Protein AF-A0A1M5UJD7-F1 (afdb_monomer)

Nearest PDB structures (foldseek):
  6w2v-assembly1_A  TM=3.201E-01  e=1.972E-01  synthetic construct
  6w2v-assembly2_B  TM=3.262E-01  e=3.401E-01  synthetic construct
  5dse-assembly2_C  TM=6.674E-01  e=3.665E+00  Homo sapiens
  5zyq-assembly1_A  TM=4.781E-01  e=2.234E+00  Homo sapiens
  5dse-assembly1_A  TM=6.518E-01  e=6.978E+00  Homo sapiens

Solvent-accessible surface area (backbone atoms only — not comparable to full-atom values): 9129 Å² total; per-residue (Å²): 143,84,80,84,84,79,84,80,79,78,77,79,76,76,78,76,72,77,64,62,56,72,61,47,63,57,54,55,51,48,72,72,73,64,66,57,69,68,56,40,53,50,47,39,55,54,36,74,73,48,73,27,74,86,33,48,41,57,32,14,51,43,37,27,54,47,28,76,74,48,89,51,70,69,56,20,52,50,30,30,51,52,11,49,51,49,35,53,52,50,39,70,78,40,74,81,42,56,66,47,37,50,49,51,28,54,49,30,75,71,45,63,72,93,72,72,50,57,88,55,41,66,59,29,50,52,50,41,72,74,41,57,90,77,46,92,64,56,68,69,58,51,51,51,52,54,52,50,53,55,52,64,73,75,107

Sequence (155 aa):
MKTLFIAFIYSLTLSLSPNNCEQLKTVRAFFQEGVNEEQLEEMILICEKSNCDDVIPYHAAATMKKAEFVWSPMQKLANFKKGKKMLESFIKEHPDNIEARYIRWLTQKKAPSFLGYHDNIKEDDEFIKKNIAKSNINQDYQKVMLKHIKKVKNE

Secondary structure (DSSP, 8-state):
--------------------GGGHHHHHHHHHH---HHHHHHHHHHHHT---GGGHHHHHHHHHHHHHH-S-HHHHHHHHHHHHHHHHHHHHH-TT-HHHHHHHHHHHHHS-GGG---TTHHHHHHHHHHHGGGSSS-HHHHHHHHHHHHHHH--

Structure (mmCIF, N/CA/C/O backbone):
data_AF-A0A1M5UJD7-F1
#
_entry.id   AF-A0A1M5UJD7-F1
#
loop_
_atom_site.group_PDB
_atom_site.id
_atom_site.type_symbol
_atom_site.label_atom_id
_atom_site.label_alt_id
_atom_site.label_comp_id
_atom_site.label_asym_id
_atom_site.label_entity_id
_atom_site.label_seq_id
_atom_site.pdbx_PDB_ins_code
_atom_site.Cartn_x
_atom_site.Cartn_y
_atom_site.Cartn_z
_atom_site.occupancy
_atom_site.B_iso_or_equiv
_atom_site.auth_seq_id
_atom_site.auth_comp_id
_atom_site.auth_asym_id
_atom_site.auth_atom_id
_atom_site.pdbx_PDB_model_num
ATOM 1 N N . MET A 1 1 ? 32.190 -49.212 35.090 1.00 48.59 1 MET A N 1
ATOM 2 C CA . MET A 1 1 ? 31.977 -48.604 33.757 1.00 48.59 1 MET A CA 1
ATOM 3 C C . MET A 1 1 ? 30.606 -48.995 33.236 1.00 48.59 1 MET A C 1
ATOM 5 O O . MET A 1 1 ? 30.390 -50.186 33.053 1.00 48.59 1 MET A O 1
ATOM 9 N N . LYS A 1 2 ? 29.718 -48.011 33.046 1.00 39.97 2 LYS A N 1
ATOM 10 C CA . LYS A 1 2 ? 28.694 -47.892 31.983 1.00 39.97 2 LYS A CA 1
ATOM 11 C C . LYS A 1 2 ? 27.827 -46.664 32.310 1.00 39.97 2 LYS A C 1
ATOM 13 O O . LYS A 1 2 ? 26.814 -46.743 32.985 1.00 39.97 2 LYS A O 1
ATOM 18 N N . THR A 1 3 ? 28.424 -45.528 31.954 1.00 42.16 3 THR A N 1
ATOM 19 C CA . THR A 1 3 ? 27.863 -44.214 31.589 1.00 42.16 3 THR A CA 1
ATOM 20 C C . THR A 1 3 ? 26.397 -43.907 31.930 1.00 42.16 3 THR A C 1
ATOM 22 O O . THR A 1 3 ? 25.482 -44.463 31.325 1.00 42.16 3 THR A O 1
ATOM 25 N N . LEU A 1 4 ? 26.212 -42.908 32.806 1.00 44.34 4 LEU A N 1
ATOM 26 C CA . LEU A 1 4 ? 25.000 -42.091 32.907 1.00 44.34 4 LEU A CA 1
ATOM 27 C C . LEU A 1 4 ? 24.741 -41.373 31.571 1.00 44.34 4 LEU A C 1
ATOM 29 O O . LEU A 1 4 ? 25.623 -40.683 31.059 1.00 44.34 4 LEU A O 1
ATOM 33 N N . PHE A 1 5 ? 23.523 -41.486 31.045 1.00 45.38 5 PHE A N 1
ATOM 34 C CA . PHE A 1 5 ? 23.015 -40.623 29.980 1.00 45.38 5 PHE A CA 1
ATOM 35 C C . PHE A 1 5 ? 22.532 -39.306 30.602 1.00 45.38 5 PHE A C 1
ATOM 37 O O . PHE A 1 5 ? 21.490 -39.269 31.251 1.00 45.38 5 PHE A O 1
ATOM 44 N N . ILE A 1 6 ? 23.293 -38.227 30.417 1.00 53.12 6 ILE A N 1
ATOM 45 C CA . ILE A 1 6 ? 22.841 -36.865 30.723 1.00 53.12 6 ILE A CA 1
ATOM 46 C C . ILE A 1 6 ? 22.148 -36.338 29.465 1.00 53.12 6 ILE A C 1
ATOM 48 O O . ILE A 1 6 ? 22.796 -36.074 28.454 1.00 53.12 6 ILE A O 1
ATOM 52 N N . ALA A 1 7 ? 20.821 -36.225 29.513 1.00 47.28 7 ALA A N 1
ATOM 53 C CA . ALA A 1 7 ? 20.039 -35.575 28.470 1.00 47.28 7 ALA A CA 1
ATOM 54 C C . ALA A 1 7 ? 20.285 -34.059 28.533 1.00 47.28 7 ALA A C 1
ATOM 56 O O . ALA A 1 7 ? 19.833 -33.378 29.452 1.00 47.28 7 ALA A O 1
ATOM 57 N N . PHE A 1 8 ? 21.032 -33.538 27.563 1.00 47.94 8 PHE A N 1
ATOM 58 C CA . PHE A 1 8 ? 21.289 -32.111 27.411 1.00 47.94 8 PHE A CA 1
ATOM 59 C C . PHE A 1 8 ? 20.099 -31.486 26.668 1.00 47.94 8 PHE A C 1
ATOM 61 O O . PHE A 1 8 ? 20.031 -31.506 25.440 1.00 47.94 8 PHE A O 1
ATOM 68 N N . ILE A 1 9 ? 19.110 -30.993 27.416 1.00 54.72 9 ILE A N 1
ATOM 69 C CA . ILE A 1 9 ? 18.010 -30.202 26.857 1.00 54.72 9 ILE A CA 1
ATOM 70 C C . ILE A 1 9 ? 18.596 -28.833 26.497 1.00 54.72 9 ILE A C 1
ATOM 72 O O . ILE A 1 9 ? 18.753 -27.972 27.359 1.00 54.72 9 ILE A O 1
ATOM 76 N N . TYR A 1 10 ? 18.958 -28.642 25.227 1.00 50.12 10 TYR A N 1
ATOM 77 C CA . TYR A 1 10 ? 19.221 -27.314 24.677 1.00 50.12 10 TYR A CA 1
ATOM 78 C C . TYR A 1 10 ? 17.901 -26.537 24.701 1.00 50.12 10 TYR A C 1
ATOM 80 O O . TYR A 1 10 ? 17.048 -26.706 23.829 1.00 50.12 10 TYR A O 1
ATOM 88 N N . SER A 1 11 ? 17.704 -25.701 25.719 1.00 54.12 11 SER A N 1
ATOM 89 C CA . SER A 1 11 ? 16.684 -24.662 25.688 1.00 54.12 11 SER A CA 1
ATOM 90 C C . SER A 1 11 ? 17.060 -23.676 24.584 1.00 54.12 11 SER A C 1
ATOM 92 O O . SER A 1 11 ? 17.934 -22.828 24.746 1.00 54.12 11 SER A O 1
ATOM 94 N N . LEU A 1 12 ? 16.412 -23.819 23.427 1.00 62.00 12 LEU A N 1
ATOM 95 C CA . LEU A 1 12 ? 16.424 -22.821 22.368 1.00 62.00 12 LEU A CA 1
ATOM 96 C C . LEU A 1 12 ? 15.769 -21.557 22.930 1.00 62.00 12 LEU A C 1
ATOM 98 O O . LEU A 1 12 ? 14.547 -21.418 22.932 1.00 62.00 12 LEU A O 1
ATOM 102 N N . THR A 1 13 ? 16.578 -20.651 23.470 1.00 51.16 13 THR A N 1
ATOM 103 C CA . THR A 1 13 ? 16.126 -19.309 23.812 1.00 51.16 13 THR A CA 1
ATOM 104 C C . THR A 1 13 ? 15.813 -18.607 22.500 1.00 51.16 13 THR A C 1
ATOM 106 O O . THR A 1 13 ? 16.714 -18.159 21.792 1.00 51.16 13 THR A O 1
ATOM 109 N N . LEU A 1 14 ? 14.530 -18.576 22.141 1.00 52.03 14 LEU A N 1
ATOM 110 C CA . LEU A 1 14 ? 14.022 -17.745 21.065 1.00 52.03 14 LEU A CA 1
ATOM 111 C C . LEU A 1 14 ? 14.238 -16.290 21.492 1.00 52.03 14 LEU A C 1
ATOM 113 O O . LEU A 1 14 ? 13.474 -15.748 22.290 1.00 52.03 14 LEU A O 1
ATOM 117 N N . SER A 1 15 ? 15.325 -15.680 21.024 1.00 50.03 15 SER A N 1
ATOM 118 C CA . SER A 1 15 ? 15.563 -14.249 21.181 1.00 50.03 15 SER A CA 1
ATOM 119 C C . SER A 1 15 ? 14.470 -13.514 20.408 1.00 50.03 15 SER A C 1
ATOM 121 O O . SER A 1 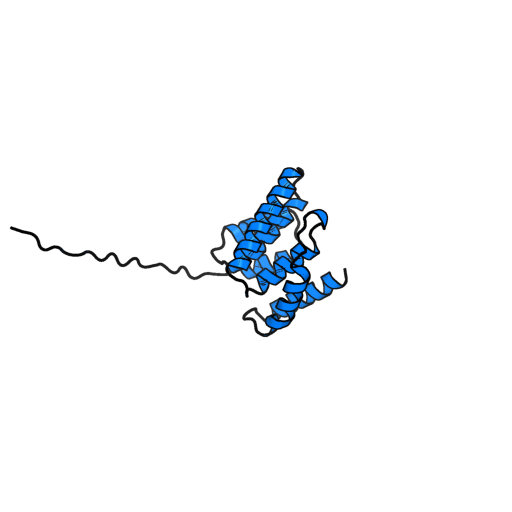15 ? 14.591 -13.303 19.203 1.00 50.03 15 SER A O 1
ATOM 123 N N . LEU A 1 16 ? 13.370 -13.171 21.081 1.00 52.03 16 LEU A N 1
ATOM 124 C CA . LEU A 1 16 ? 12.390 -12.222 20.569 1.00 52.03 16 LEU A CA 1
ATOM 125 C C . LEU A 1 16 ? 13.083 -10.860 20.528 1.00 52.03 16 LEU A C 1
ATOM 127 O O . LEU A 1 16 ? 13.082 -10.118 21.510 1.00 52.03 16 LEU A O 1
ATOM 131 N N . SER A 1 17 ? 13.740 -10.563 19.409 1.00 55.22 17 SER A N 1
ATOM 132 C CA . SER A 1 17 ? 14.165 -9.202 19.111 1.00 55.22 17 SER A CA 1
ATOM 133 C C . SER A 1 17 ? 12.911 -8.328 19.140 1.00 55.22 17 SER A C 1
ATOM 135 O O . SER A 1 17 ? 11.955 -8.639 18.428 1.00 55.22 17 SER A O 1
ATOM 137 N N . PRO A 1 18 ? 12.850 -7.280 19.974 1.00 58.38 18 PRO A N 1
ATOM 138 C CA . PRO A 1 18 ? 11.704 -6.389 19.966 1.00 58.38 18 PRO A CA 1
ATOM 139 C C . PRO A 1 18 ? 11.583 -5.762 18.574 1.00 58.38 18 PRO A C 1
ATOM 141 O O . PRO A 1 18 ? 12.528 -5.125 18.104 1.00 58.38 18 PRO A O 1
ATOM 144 N N . ASN A 1 19 ? 10.432 -5.950 17.922 1.00 62.03 19 ASN A N 1
ATOM 145 C CA . ASN A 1 19 ? 10.100 -5.286 16.663 1.00 62.03 19 ASN A CA 1
ATOM 146 C C . ASN A 1 19 ? 10.083 -3.772 16.908 1.00 62.03 19 ASN A C 1
ATOM 148 O O . ASN A 1 19 ? 9.107 -3.214 17.411 1.00 62.03 19 ASN A O 1
ATOM 152 N N . ASN A 1 20 ? 11.192 -3.100 16.607 1.00 69.50 20 ASN A N 1
ATOM 153 C CA . ASN A 1 20 ? 11.320 -1.661 16.754 1.00 69.50 20 ASN A CA 1
ATOM 154 C C . ASN A 1 20 ? 10.875 -0.976 15.458 1.00 69.50 20 ASN A C 1
ATOM 156 O O . ASN A 1 20 ? 11.617 -0.832 14.495 1.00 69.50 20 ASN A O 1
ATOM 160 N N . 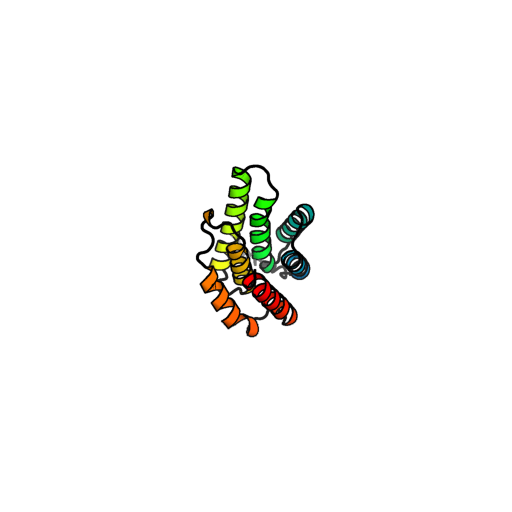CYS A 1 21 ? 9.632 -0.510 15.438 1.00 85.62 21 CYS A N 1
ATOM 161 C CA . CYS A 1 21 ? 9.047 0.181 14.288 1.00 85.62 21 CYS A CA 1
ATOM 162 C C . CYS A 1 21 ? 9.473 1.658 14.188 1.00 85.62 21 CYS A C 1
ATOM 164 O O . CYS A 1 21 ? 8.660 2.528 13.879 1.00 85.62 21 CYS A O 1
ATOM 166 N N . GLU A 1 22 ? 10.745 1.961 14.453 1.00 85.69 22 GLU A N 1
ATOM 167 C CA . GLU A 1 22 ? 11.281 3.328 14.417 1.00 85.69 22 GLU A CA 1
ATOM 168 C C . GLU A 1 22 ? 11.131 3.946 13.020 1.00 85.69 22 GLU A C 1
ATOM 170 O O . GLU A 1 22 ? 10.693 5.088 12.870 1.00 85.69 22 GLU A O 1
ATOM 175 N N . GLN A 1 23 ? 11.391 3.149 11.979 1.00 88.81 23 GLN A N 1
ATOM 176 C CA . GLN A 1 23 ? 11.322 3.600 10.589 1.00 88.81 23 GLN A CA 1
ATOM 177 C C . GLN A 1 23 ? 9.887 3.818 10.093 1.00 88.81 23 GLN A C 1
ATOM 179 O O . GLN A 1 23 ? 9.682 4.490 9.080 1.00 88.81 23 GLN A O 1
ATOM 184 N N . LEU A 1 24 ? 8.881 3.296 10.808 1.00 92.00 24 LEU A N 1
ATOM 185 C CA . LEU A 1 24 ? 7.483 3.346 10.382 1.00 92.00 24 LEU A CA 1
ATOM 186 C C . LEU A 1 24 ? 6.988 4.792 10.228 1.00 92.00 24 LEU A C 1
ATOM 188 O O . LEU A 1 24 ? 6.221 5.106 9.321 1.00 92.00 24 LEU A O 1
ATOM 192 N N . LYS A 1 25 ? 7.461 5.709 11.081 1.00 90.94 25 LYS A N 1
ATOM 193 C CA . LYS A 1 25 ? 7.129 7.137 10.968 1.00 90.94 25 LYS A CA 1
ATOM 194 C C . LYS A 1 25 ? 7.654 7.740 9.659 1.00 90.94 25 LYS A C 1
ATOM 196 O O . LYS A 1 25 ? 6.926 8.485 9.007 1.00 90.94 25 LYS A O 1
ATOM 201 N N . THR A 1 26 ? 8.879 7.395 9.270 1.00 90.50 26 THR A N 1
ATOM 202 C CA . THR A 1 26 ? 9.531 7.897 8.053 1.00 90.50 26 THR A CA 1
ATOM 203 C C . THR A 1 26 ? 8.842 7.373 6.795 1.00 90.50 26 THR A C 1
ATOM 205 O O . THR A 1 26 ? 8.454 8.159 5.934 1.00 90.50 26 THR A O 1
ATOM 208 N N . VAL A 1 27 ? 8.585 6.063 6.711 1.00 92.25 27 VAL A N 1
ATOM 209 C CA . VAL A 1 27 ? 7.917 5.469 5.533 1.00 92.25 27 VAL A CA 1
ATOM 210 C C . VAL A 1 27 ? 6.478 5.969 5.373 1.00 92.25 27 VAL A C 1
ATOM 212 O O . VAL A 1 27 ? 6.021 6.193 4.251 1.00 92.25 27 VAL A O 1
ATOM 215 N N . ARG A 1 28 ? 5.778 6.237 6.486 1.00 92.88 28 ARG A N 1
ATOM 216 C CA . ARG A 1 28 ? 4.455 6.875 6.471 1.00 92.88 28 ARG A CA 1
ATOM 217 C C . ARG A 1 28 ? 4.498 8.279 5.875 1.00 92.88 28 ARG A C 1
ATOM 219 O O . ARG A 1 28 ? 3.555 8.631 5.174 1.00 92.88 28 ARG A O 1
ATOM 226 N N . ALA A 1 29 ? 5.541 9.064 6.146 1.00 88.38 29 ALA A N 1
ATOM 227 C CA . ALA A 1 29 ? 5.692 10.409 5.590 1.00 88.38 29 ALA A CA 1
ATOM 228 C C . ALA A 1 29 ? 5.931 10.359 4.073 1.00 88.38 29 ALA A C 1
ATOM 230 O O . ALA A 1 29 ? 5.158 10.954 3.319 1.00 88.38 29 ALA A O 1
ATOM 231 N N . PHE A 1 30 ? 6.892 9.543 3.618 1.00 87.06 30 PHE A N 1
ATOM 232 C CA . PHE A 1 30 ? 7.167 9.353 2.187 1.00 87.06 30 PHE A CA 1
ATOM 233 C C . PHE A 1 30 ? 5.920 8.954 1.394 1.00 87.06 30 PHE A C 1
ATOM 235 O O . PHE A 1 30 ? 5.650 9.484 0.316 1.00 87.06 30 PHE A O 1
ATOM 242 N N . PHE A 1 31 ? 5.100 8.060 1.947 1.00 84.81 31 PHE A N 1
ATOM 243 C CA . PHE A 1 31 ? 3.901 7.584 1.264 1.00 84.81 31 PHE A CA 1
ATOM 244 C C . PHE A 1 31 ? 2.830 8.671 1.038 1.00 84.81 31 PHE A C 1
ATOM 246 O O . PHE A 1 31 ? 2.007 8.547 0.128 1.00 84.81 31 PHE A O 1
ATOM 253 N N . GLN A 1 32 ? 2.810 9.731 1.853 1.00 79.88 32 GLN A N 1
ATOM 254 C CA . GLN A 1 32 ? 1.798 10.793 1.780 1.00 79.88 32 GLN A CA 1
ATOM 255 C C . GLN A 1 32 ? 2.183 11.921 0.818 1.00 79.88 32 GLN A C 1
ATOM 257 O O . GLN A 1 32 ? 1.304 12.510 0.189 1.00 79.88 32 GLN A O 1
ATOM 262 N N . GLU A 1 33 ? 3.475 12.221 0.697 1.00 74.31 33 GLU A N 1
ATOM 263 C CA . GLU A 1 33 ? 3.965 13.416 -0.005 1.00 74.31 33 GLU A CA 1
ATOM 264 C C . GLU A 1 33 ? 4.211 13.182 -1.502 1.00 74.31 33 GLU A C 1
ATOM 266 O O . GLU A 1 33 ? 4.310 14.133 -2.276 1.00 74.31 33 GLU A O 1
ATOM 271 N N . GLY A 1 34 ? 4.209 11.916 -1.934 1.00 71.56 34 GLY A N 1
ATOM 272 C CA . GLY A 1 34 ? 4.738 11.547 -3.241 1.00 71.56 34 GLY A CA 1
ATOM 273 C C . GLY A 1 34 ? 6.266 11.581 -3.211 1.00 71.56 34 GLY A C 1
ATOM 274 O O . GLY A 1 34 ? 6.872 12.364 -2.490 1.00 71.56 34 GLY A O 1
ATOM 275 N N . VAL A 1 35 ? 6.893 10.688 -3.969 1.00 85.25 35 VAL A N 1
ATOM 276 C CA . VAL A 1 35 ? 8.346 10.496 -3.940 1.00 85.25 35 VAL A CA 1
ATOM 277 C C . VAL A 1 35 ? 8.915 10.598 -5.345 1.00 85.25 35 VAL A C 1
ATOM 279 O O . VAL A 1 35 ? 8.288 10.122 -6.300 1.00 85.25 35 VAL A O 1
ATOM 282 N N . ASN A 1 36 ? 10.088 11.219 -5.461 1.00 92.44 36 ASN A N 1
ATOM 283 C CA . ASN A 1 36 ? 10.937 11.090 -6.644 1.00 92.44 36 ASN A CA 1
ATOM 284 C C . ASN A 1 36 ? 11.657 9.722 -6.642 1.00 92.44 36 ASN A C 1
ATOM 286 O O . ASN A 1 36 ? 11.442 8.904 -5.746 1.00 92.44 36 ASN A O 1
ATOM 290 N N . GLU A 1 37 ? 12.481 9.453 -7.656 1.00 94.06 37 GLU A N 1
ATOM 291 C CA . GLU A 1 37 ? 13.189 8.172 -7.772 1.00 94.06 37 GLU A CA 1
ATOM 292 C C . GLU A 1 37 ? 14.126 7.913 -6.582 1.00 94.06 37 GLU A C 1
ATOM 294 O O . GLU A 1 37 ? 14.038 6.858 -5.962 1.00 94.06 37 GLU A O 1
ATOM 299 N N . GLU A 1 38 ? 14.950 8.894 -6.208 1.00 94.25 38 GLU A N 1
ATOM 300 C CA . GLU A 1 38 ? 15.910 8.784 -5.101 1.00 94.25 38 GLU A CA 1
ATOM 301 C C . GLU A 1 38 ? 15.211 8.490 -3.764 1.00 94.25 38 GLU A C 1
ATOM 303 O O . GLU A 1 38 ? 15.565 7.544 -3.065 1.00 94.25 38 GLU A O 1
ATOM 308 N N . GLN A 1 39 ? 14.152 9.236 -3.447 1.00 93.81 39 GLN A N 1
ATOM 309 C CA . GLN A 1 39 ? 13.345 9.047 -2.240 1.00 93.81 39 GLN A CA 1
ATOM 310 C C . GLN A 1 39 ? 12.607 7.703 -2.243 1.00 93.81 39 GLN A C 1
ATOM 312 O O . GLN A 1 39 ? 12.421 7.090 -1.192 1.00 93.81 39 GLN A O 1
ATOM 317 N N . LEU A 1 40 ? 12.169 7.224 -3.414 1.00 94.81 40 LEU A N 1
ATOM 318 C CA . LEU A 1 40 ? 11.558 5.904 -3.532 1.00 94.81 40 LEU A CA 1
ATOM 319 C C . LEU A 1 40 ? 12.580 4.804 -3.222 1.00 94.81 40 LEU A C 1
ATOM 321 O O . LEU A 1 40 ? 12.258 3.850 -2.513 1.00 94.81 40 LEU A O 1
ATOM 325 N N . GLU A 1 41 ? 13.795 4.919 -3.755 1.00 95.00 41 GLU A N 1
ATOM 326 C CA . GLU A 1 41 ? 14.865 3.959 -3.491 1.00 95.00 41 GLU A CA 1
ATOM 327 C C . GLU A 1 41 ? 15.313 3.999 -2.028 1.00 95.00 41 GLU A C 1
ATOM 329 O O . GLU A 1 41 ? 15.466 2.943 -1.414 1.00 95.00 41 GLU A O 1
ATOM 334 N N . GLU A 1 42 ? 15.412 5.188 -1.430 1.00 94.44 42 GLU A N 1
ATOM 335 C CA . GLU A 1 42 ? 15.654 5.350 0.004 1.00 94.44 42 GLU A CA 1
ATOM 336 C C . GLU A 1 42 ? 14.561 4.662 0.837 1.00 94.44 42 GLU A C 1
ATOM 338 O O . GLU A 1 42 ? 14.864 3.868 1.730 1.00 94.44 42 GLU A O 1
ATOM 343 N N . MET A 1 43 ? 13.285 4.896 0.513 1.00 94.94 43 MET A N 1
ATOM 344 C CA . MET A 1 43 ? 12.152 4.260 1.188 1.00 94.94 43 MET A CA 1
ATOM 345 C C . MET A 1 43 ? 12.220 2.727 1.100 1.00 94.94 43 MET A C 1
ATOM 347 O O . M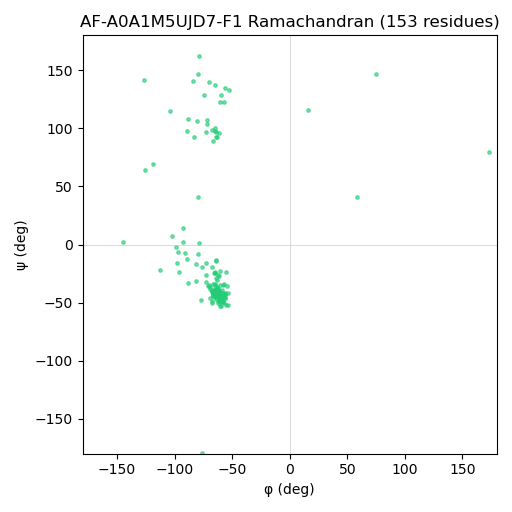ET A 1 43 ? 11.966 2.049 2.096 1.00 94.94 43 MET A O 1
ATOM 351 N N . ILE A 1 44 ? 12.586 2.172 -0.061 1.00 96.12 44 ILE A N 1
ATOM 352 C CA . ILE A 1 44 ? 12.772 0.722 -0.238 1.00 96.12 44 ILE A CA 1
ATOM 353 C C . ILE A 1 44 ? 13.898 0.211 0.668 1.00 96.12 44 ILE A C 1
ATOM 355 O O . ILE A 1 44 ? 13.686 -0.750 1.405 1.00 96.12 44 ILE A O 1
ATOM 359 N N . LEU A 1 45 ? 15.056 0.876 0.678 1.00 95.88 45 LEU A N 1
ATOM 360 C CA . LEU A 1 45 ? 16.200 0.478 1.506 1.00 95.88 45 LEU A CA 1
ATOM 361 C C . LEU A 1 45 ? 15.888 0.536 3.006 1.00 95.88 45 LEU A C 1
ATOM 363 O O . LEU A 1 45 ? 16.333 -0.328 3.764 1.00 95.88 45 LEU A O 1
ATOM 367 N N . ILE A 1 46 ? 15.129 1.545 3.443 1.00 94.44 46 ILE A N 1
ATOM 368 C CA . ILE A 1 46 ? 14.656 1.667 4.826 1.00 94.44 46 ILE A CA 1
ATOM 369 C C . ILE A 1 46 ? 13.780 0.467 5.192 1.00 94.44 46 ILE A C 1
ATOM 371 O O . ILE A 1 46 ? 13.980 -0.136 6.247 1.00 94.44 46 ILE A O 1
ATOM 375 N N . CYS A 1 47 ? 12.836 0.098 4.323 1.00 95.56 47 CYS A N 1
ATOM 376 C CA . CYS A 1 47 ? 11.972 -1.050 4.559 1.00 95.56 47 CYS A CA 1
ATOM 377 C C . CYS A 1 47 ? 12.739 -2.380 4.562 1.00 95.56 47 CYS A C 1
ATOM 379 O O . CYS A 1 47 ? 12.476 -3.218 5.415 1.00 95.56 47 CYS A O 1
ATOM 381 N N . GLU A 1 48 ? 13.683 -2.583 3.638 1.00 94.81 48 GLU A N 1
ATOM 382 C CA . GLU A 1 48 ? 14.477 -3.820 3.538 1.00 94.81 48 GLU A CA 1
ATOM 383 C C . GLU A 1 48 ? 15.347 -4.079 4.773 1.00 94.81 48 GLU A C 1
ATOM 385 O O . GLU A 1 48 ? 15.607 -5.231 5.116 1.00 94.81 48 GLU A O 1
ATOM 390 N N . LYS A 1 49 ? 15.802 -3.015 5.442 1.00 93.62 49 LYS A N 1
ATOM 391 C CA . LYS A 1 49 ? 16.642 -3.097 6.647 1.00 93.62 49 LYS A CA 1
ATOM 392 C C . LYS A 1 49 ? 15.845 -3.121 7.951 1.00 93.62 49 LYS A C 1
ATOM 394 O O . LYS A 1 49 ? 16.445 -3.250 9.017 1.00 93.62 49 LYS A O 1
ATOM 399 N N . SER A 1 50 ? 14.530 -2.927 7.892 1.00 93.00 50 SER A N 1
ATOM 400 C CA . SER A 1 50 ? 13.690 -2.857 9.082 1.00 93.00 50 SER A CA 1
ATOM 401 C C . SER A 1 50 ? 13.297 -4.255 9.556 1.00 93.00 50 SER A C 1
ATOM 403 O O . SER A 1 50 ? 12.947 -5.118 8.758 1.00 93.00 50 SER A O 1
ATOM 405 N N . ASN A 1 51 ? 13.290 -4.448 10.875 1.00 91.50 51 ASN A N 1
ATOM 406 C CA . ASN A 1 51 ? 12.761 -5.653 11.521 1.00 91.50 51 ASN A CA 1
ATOM 407 C C . ASN A 1 51 ? 11.279 -5.490 11.917 1.00 91.50 51 ASN A C 1
ATOM 409 O O . ASN A 1 51 ? 10.774 -6.231 12.754 1.00 91.50 51 ASN A O 1
ATOM 413 N N . CYS A 1 52 ? 10.594 -4.470 11.393 1.00 93.44 52 CYS A N 1
ATOM 414 C CA . CYS A 1 52 ? 9.196 -4.182 11.690 1.00 93.44 52 CYS A CA 1
ATOM 415 C C . CYS A 1 52 ? 8.299 -4.609 10.525 1.00 93.44 52 CYS A C 1
ATOM 417 O O . CYS A 1 52 ? 8.324 -3.993 9.462 1.00 93.44 52 CYS A O 1
ATOM 419 N N . ASP A 1 53 ? 7.438 -5.598 10.749 1.00 94.81 53 ASP A N 1
ATOM 420 C CA . ASP A 1 53 ? 6.548 -6.117 9.702 1.00 94.81 53 ASP A CA 1
ATOM 421 C C . ASP A 1 53 ? 5.558 -5.065 9.166 1.00 94.81 53 ASP A C 1
ATOM 423 O O . ASP A 1 53 ? 5.170 -5.115 7.999 1.00 94.81 53 ASP A O 1
ATOM 427 N N . ASP A 1 54 ? 5.208 -4.046 9.961 1.00 94.62 54 ASP A N 1
ATOM 428 C CA . ASP A 1 54 ? 4.303 -2.969 9.534 1.00 94.62 54 ASP A CA 1
ATOM 429 C C . ASP A 1 54 ? 4.867 -2.117 8.380 1.00 94.62 54 ASP A C 1
ATOM 431 O O . ASP A 1 54 ? 4.116 -1.387 7.730 1.00 94.62 54 ASP A O 1
ATOM 435 N N . VAL A 1 55 ? 6.170 -2.209 8.072 1.00 96.75 55 VAL A N 1
ATOM 436 C CA . VAL A 1 55 ? 6.763 -1.541 6.899 1.00 96.75 55 VAL A CA 1
ATOM 437 C C . VAL A 1 55 ? 6.560 -2.326 5.596 1.00 96.75 55 VAL A C 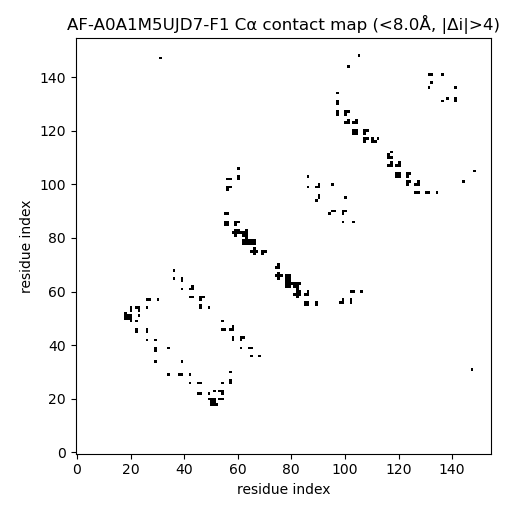1
ATOM 439 O O . VAL A 1 55 ? 6.700 -1.760 4.510 1.00 96.75 55 VAL A O 1
ATOM 442 N N . ILE A 1 56 ? 6.204 -3.614 5.662 1.00 97.88 56 ILE A N 1
ATOM 443 C CA . ILE A 1 56 ? 6.096 -4.495 4.488 1.00 97.88 56 ILE A CA 1
ATOM 444 C C . ILE A 1 56 ? 5.066 -3.975 3.472 1.00 97.88 56 ILE A C 1
ATOM 446 O O . ILE A 1 56 ? 5.393 -3.919 2.283 1.00 97.88 56 ILE A O 1
ATOM 450 N N . PRO A 1 57 ? 3.859 -3.520 3.865 1.00 98.25 57 PRO A N 1
ATOM 451 C CA . PRO A 1 57 ? 2.920 -2.933 2.912 1.00 98.25 57 PRO A CA 1
ATOM 452 C C . PRO A 1 57 ? 3.484 -1.712 2.171 1.00 98.25 57 PRO A C 1
ATOM 454 O O . PRO A 1 57 ? 3.286 -1.563 0.963 1.00 98.25 57 PRO A O 1
ATOM 457 N N . TYR A 1 58 ? 4.237 -0.864 2.876 1.00 97.25 58 TYR A N 1
ATOM 458 C CA . TYR A 1 58 ? 4.898 0.309 2.305 1.00 97.25 58 TYR A CA 1
ATOM 459 C C . TYR A 1 58 ? 5.991 -0.100 1.314 1.00 97.25 58 TYR A C 1
ATOM 461 O O . TYR A 1 58 ? 6.052 0.440 0.209 1.00 97.25 58 TYR A O 1
ATOM 469 N N . HIS A 1 59 ? 6.799 -1.105 1.665 1.00 97.88 59 HIS A N 1
ATOM 470 C CA . HIS A 1 59 ? 7.791 -1.701 0.769 1.00 97.88 59 HIS A CA 1
ATOM 471 C C . HIS A 1 59 ? 7.143 -2.245 -0.507 1.00 97.88 59 HIS A C 1
ATOM 473 O O . HIS A 1 59 ? 7.612 -1.988 -1.619 1.00 97.88 59 HIS A O 1
ATOM 479 N N . ALA A 1 60 ? 6.034 -2.964 -0.364 1.00 98.50 60 ALA A N 1
ATOM 480 C CA . ALA A 1 60 ? 5.320 -3.552 -1.480 1.00 98.50 60 ALA A CA 1
ATOM 481 C C . ALA A 1 60 ? 4.808 -2.477 -2.452 1.00 98.50 60 ALA A C 1
ATOM 483 O O . ALA A 1 60 ? 5.005 -2.586 -3.665 1.00 98.50 60 ALA A O 1
ATOM 484 N N . ALA A 1 61 ? 4.212 -1.403 -1.927 1.00 97.56 61 ALA A N 1
ATOM 485 C CA . ALA A 1 61 ? 3.743 -0.282 -2.736 1.00 97.56 61 ALA A CA 1
ATOM 486 C C . ALA A 1 61 ? 4.883 0.508 -3.384 1.00 97.56 61 ALA A C 1
ATOM 488 O O . ALA A 1 61 ? 4.791 0.836 -4.568 1.00 97.56 61 ALA A O 1
ATOM 489 N N . ALA A 1 62 ? 5.980 0.746 -2.664 1.00 97.00 62 ALA A N 1
ATOM 490 C CA . ALA A 1 62 ? 7.162 1.386 -3.229 1.00 97.00 62 ALA A CA 1
ATOM 491 C C . ALA A 1 62 ? 7.773 0.540 -4.363 1.00 97.00 62 ALA A C 1
ATOM 493 O O . ALA A 1 62 ? 8.080 1.049 -5.441 1.00 97.00 62 ALA A O 1
ATOM 494 N N . THR A 1 63 ? 7.833 -0.782 -4.177 1.00 98.00 63 THR A N 1
ATOM 495 C CA . THR A 1 63 ? 8.278 -1.731 -5.207 1.00 98.00 63 THR A CA 1
ATOM 496 C C . THR A 1 63 ? 7.385 -1.677 -6.448 1.00 98.00 63 THR A C 1
ATOM 498 O O . THR A 1 63 ? 7.895 -1.693 -7.565 1.00 98.00 63 THR A O 1
ATOM 501 N N . MET A 1 64 ? 6.059 -1.565 -6.289 1.00 98.00 64 MET A N 1
ATOM 502 C CA . MET A 1 64 ? 5.156 -1.360 -7.431 1.00 98.00 64 MET A CA 1
ATOM 503 C C . MET A 1 64 ? 5.420 -0.023 -8.125 1.00 98.00 64 MET A C 1
ATOM 505 O O . MET A 1 64 ? 5.517 0.019 -9.352 1.00 98.00 64 MET A O 1
ATOM 509 N N . LYS A 1 65 ? 5.591 1.054 -7.350 1.00 95.69 65 LYS A N 1
ATOM 510 C CA . LYS A 1 65 ? 5.851 2.404 -7.862 1.00 95.69 65 LYS A CA 1
ATOM 511 C C . LYS A 1 65 ? 7.189 2.521 -8.595 1.00 95.69 65 LYS A C 1
ATOM 513 O O . LYS A 1 65 ? 7.295 3.339 -9.503 1.00 95.69 65 LYS A O 1
ATOM 518 N N . LYS A 1 66 ? 8.167 1.644 -8.324 1.00 95.75 66 LYS A N 1
ATOM 519 C CA . LYS A 1 66 ? 9.427 1.567 -9.093 1.00 95.75 66 LYS A CA 1
ATOM 520 C C . LYS A 1 66 ? 9.193 1.374 -10.599 1.00 95.75 66 LYS A C 1
ATOM 522 O O . LYS A 1 66 ? 10.022 1.774 -11.414 1.00 95.75 66 LYS A O 1
ATOM 527 N N . ALA A 1 67 ? 8.035 0.833 -10.993 1.00 95.19 67 ALA A N 1
ATOM 528 C CA . ALA A 1 67 ? 7.616 0.750 -12.390 1.00 95.19 67 ALA A CA 1
ATOM 529 C C . ALA A 1 67 ? 7.480 2.120 -13.091 1.00 95.19 67 ALA A C 1
ATOM 531 O O . ALA A 1 67 ? 7.563 2.186 -14.317 1.00 95.19 67 ALA A O 1
ATOM 532 N N . GLU A 1 68 ? 7.286 3.218 -12.362 1.00 93.88 68 GLU A N 1
ATOM 533 C CA . GLU A 1 68 ? 7.235 4.559 -12.953 1.00 93.88 68 GLU A CA 1
ATOM 534 C C . GLU A 1 68 ? 8.625 5.036 -13.406 1.00 93.88 68 GLU A C 1
ATOM 536 O O . GLU A 1 68 ? 8.722 5.678 -14.450 1.00 93.88 68 GLU A O 1
ATOM 541 N N . PHE A 1 69 ? 9.689 4.629 -12.708 1.00 94.38 69 PHE A N 1
ATOM 542 C CA . PHE A 1 69 ? 11.051 5.140 -12.908 1.00 94.38 69 PHE A CA 1
ATOM 543 C C . PHE A 1 69 ? 11.929 4.278 -13.831 1.00 94.38 69 PHE A C 1
ATOM 545 O O . PHE A 1 69 ? 12.828 4.786 -14.492 1.00 94.38 69 PHE A O 1
ATOM 552 N N . VAL A 1 70 ? 11.637 2.981 -13.983 1.00 94.62 70 VAL A N 1
ATOM 553 C CA . VAL A 1 70 ? 12.397 2.120 -14.914 1.00 94.62 70 VAL A CA 1
ATOM 554 C C . VAL A 1 70 ? 11.962 2.295 -16.376 1.00 94.62 70 VAL A C 1
ATOM 556 O O . VAL A 1 70 ? 10.781 2.489 -16.669 1.00 94.62 70 VAL A O 1
ATOM 559 N N . TRP A 1 71 ? 12.899 2.155 -17.319 1.00 93.56 71 TRP A N 1
ATOM 560 C CA . TRP A 1 71 ? 12.638 2.344 -18.757 1.00 93.56 71 TRP A CA 1
ATOM 561 C C . TRP A 1 71 ? 11.909 1.160 -19.414 1.00 93.56 71 TRP A C 1
ATOM 563 O O . TRP A 1 71 ? 10.926 1.334 -20.133 1.00 93.56 71 TRP A O 1
ATOM 573 N N . SER A 1 72 ? 12.372 -0.068 -19.164 1.00 96.75 72 SER A N 1
ATOM 574 C CA . SER A 1 72 ? 11.912 -1.259 -19.892 1.00 96.75 72 SER A CA 1
ATOM 575 C C . SER A 1 72 ? 10.504 -1.707 -19.468 1.00 96.75 72 SER A C 1
ATOM 577 O O . SER A 1 72 ? 10.302 -1.972 -18.280 1.00 96.75 72 SER A O 1
ATOM 579 N N . PRO A 1 73 ? 9.553 -1.929 -20.402 1.00 95.38 73 PRO A N 1
ATOM 580 C CA . PRO A 1 73 ? 8.219 -2.455 -20.085 1.00 95.38 73 PRO A CA 1
ATOM 581 C C . PRO A 1 73 ? 8.244 -3.772 -19.301 1.00 95.38 73 PRO A C 1
ATOM 583 O O . PRO A 1 73 ? 7.433 -3.984 -18.400 1.00 95.38 73 PRO A O 1
ATOM 586 N N . MET A 1 74 ? 9.215 -4.641 -19.597 1.00 97.12 74 MET A N 1
ATOM 587 C CA . MET A 1 74 ? 9.396 -5.899 -18.876 1.00 97.12 74 MET A CA 1
ATOM 588 C C . MET A 1 74 ? 9.787 -5.655 -17.415 1.00 97.12 74 MET A C 1
ATOM 590 O O . MET A 1 74 ? 9.236 -6.292 -16.520 1.00 97.12 74 MET A O 1
ATOM 594 N N . GLN A 1 75 ? 10.680 -4.696 -17.157 1.00 97.56 75 GLN A N 1
ATOM 595 C CA . GLN A 1 75 ? 11.064 -4.321 -15.794 1.00 97.56 75 GLN A CA 1
ATOM 596 C C . GLN A 1 75 ? 9.922 -3.616 -15.060 1.00 97.56 75 GLN A C 1
ATOM 598 O O . GLN A 1 75 ? 9.707 -3.893 -13.881 1.00 97.56 75 GLN A O 1
ATOM 603 N N . LYS A 1 76 ? 9.151 -2.756 -15.742 1.00 97.69 76 LYS A N 1
ATOM 604 C CA . LYS A 1 76 ? 7.942 -2.133 -15.176 1.00 97.69 76 LYS A CA 1
ATOM 605 C C . LYS A 1 76 ? 6.976 -3.205 -14.673 1.00 97.69 76 LYS A C 1
ATOM 607 O O . LYS A 1 76 ? 6.587 -3.201 -13.506 1.00 97.69 76 LYS A O 1
ATOM 612 N N . LEU A 1 77 ? 6.659 -4.176 -15.533 1.00 97.75 77 LEU A N 1
ATOM 613 C CA . LEU A 1 77 ? 5.759 -5.273 -15.189 1.00 97.75 77 LEU A CA 1
ATOM 614 C C . LEU A 1 77 ? 6.329 -6.169 -14.081 1.00 97.75 77 LEU A C 1
ATOM 616 O O . LEU A 1 77 ? 5.583 -6.597 -13.202 1.00 97.75 77 LEU A O 1
ATOM 620 N N . ALA A 1 78 ? 7.634 -6.450 -14.103 1.00 98.12 78 ALA A N 1
ATOM 621 C CA . ALA A 1 78 ? 8.289 -7.266 -13.084 1.00 98.12 78 ALA A CA 1
ATOM 622 C C . ALA A 1 78 ? 8.233 -6.609 -11.696 1.00 98.12 78 ALA A C 1
ATOM 624 O O . ALA A 1 78 ? 7.831 -7.264 -10.734 1.00 98.12 78 ALA A O 1
ATOM 625 N N . ASN A 1 79 ? 8.560 -5.315 -11.598 1.00 98.12 79 ASN A N 1
ATOM 626 C CA . ASN A 1 79 ? 8.475 -4.550 -10.350 1.00 98.12 79 ASN A CA 1
ATOM 627 C C . ASN A 1 79 ? 7.036 -4.500 -9.822 1.00 98.12 79 ASN A C 1
ATOM 629 O O . ASN A 1 79 ? 6.788 -4.833 -8.662 1.00 98.12 79 ASN A O 1
ATOM 633 N N . PHE A 1 80 ? 6.070 -4.203 -10.698 1.00 98.38 80 PHE A N 1
ATOM 634 C CA . PHE A 1 80 ? 4.657 -4.204 -10.328 1.00 98.38 80 PHE A CA 1
ATOM 635 C C . PHE A 1 80 ? 4.197 -5.570 -9.798 1.00 98.38 80 PHE A C 1
ATOM 637 O O . PHE A 1 80 ? 3.610 -5.659 -8.723 1.00 98.38 80 PHE A O 1
ATOM 644 N N . LYS A 1 81 ? 4.515 -6.666 -10.501 1.00 98.38 81 LYS A N 1
ATOM 645 C CA . LYS A 1 81 ? 4.159 -8.025 -10.060 1.00 98.38 81 LYS A CA 1
ATOM 646 C C . LYS A 1 81 ? 4.834 -8.409 -8.742 1.00 98.38 81 LYS A C 1
ATOM 648 O O . LYS A 1 81 ? 4.185 -9.041 -7.908 1.00 98.38 81 LYS A O 1
ATOM 653 N N . LYS A 1 82 ? 6.103 -8.034 -8.541 1.00 98.56 82 LYS A N 1
ATOM 654 C CA . LYS A 1 82 ? 6.850 -8.297 -7.300 1.00 98.56 82 LYS A CA 1
ATOM 655 C C . LYS A 1 82 ? 6.168 -7.627 -6.108 1.00 98.56 82 LYS A C 1
ATOM 657 O O . LYS A 1 82 ? 5.852 -8.308 -5.135 1.00 98.56 82 LYS A O 1
ATOM 662 N N . GLY A 1 83 ? 5.901 -6.325 -6.205 1.00 98.62 83 GLY A N 1
ATOM 663 C CA . GLY A 1 83 ? 5.246 -5.585 -5.130 1.00 98.62 83 GLY A CA 1
ATOM 664 C C . GLY A 1 83 ? 3.792 -6.018 -4.912 1.00 98.62 83 GLY A C 1
ATOM 665 O O . GLY A 1 83 ? 3.393 -6.224 -3.771 1.00 98.62 83 GLY A 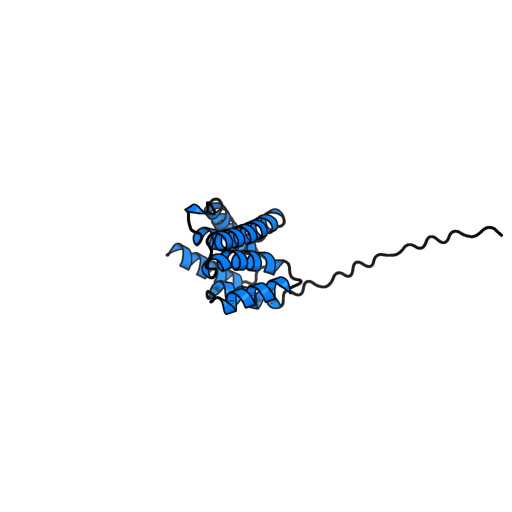O 1
ATOM 666 N N . LYS A 1 84 ? 3.022 -6.290 -5.979 1.00 98.75 84 LYS A N 1
ATOM 667 C CA . LYS A 1 84 ? 1.658 -6.840 -5.863 1.00 98.75 84 LYS A CA 1
ATOM 668 C C . LYS A 1 84 ? 1.660 -8.154 -5.085 1.00 98.75 84 LYS A C 1
ATOM 670 O O . LYS A 1 84 ? 0.911 -8.297 -4.129 1.00 98.75 84 LYS A O 1
ATOM 675 N N . LYS A 1 85 ? 2.532 -9.099 -5.453 1.00 98.81 85 LYS A N 1
ATOM 676 C CA . LYS A 1 85 ? 2.653 -10.384 -4.749 1.00 98.81 85 LYS A CA 1
ATOM 677 C C . LYS A 1 85 ? 2.985 -10.186 -3.267 1.00 98.81 85 LYS A C 1
ATOM 679 O O . LYS A 1 85 ? 2.386 -10.850 -2.433 1.00 98.81 85 LYS A O 1
ATOM 684 N N . MET A 1 86 ? 3.910 -9.280 -2.954 1.00 98.81 86 MET A N 1
ATOM 685 C CA . MET A 1 86 ? 4.292 -8.970 -1.574 1.00 98.81 86 MET A CA 1
ATOM 686 C C . MET A 1 86 ? 3.103 -8.439 -0.759 1.00 98.81 86 MET A C 1
ATOM 688 O O . MET A 1 86 ? 2.843 -8.946 0.329 1.00 98.81 86 MET A O 1
ATOM 692 N N . LEU A 1 87 ? 2.349 -7.475 -1.301 1.00 98.81 87 LEU A N 1
ATOM 693 C CA . LEU A 1 87 ? 1.203 -6.881 -0.606 1.00 98.81 87 LEU A CA 1
ATOM 694 C C . LEU A 1 87 ? 0.058 -7.882 -0.413 1.00 98.81 87 LEU A C 1
ATOM 696 O O . LEU A 1 87 ? -0.496 -7.973 0.678 1.00 98.81 87 LEU A O 1
ATOM 700 N N . GLU A 1 88 ? -0.274 -8.656 -1.449 1.00 98.75 88 GLU A N 1
ATOM 701 C CA . GLU A 1 88 ? -1.341 -9.659 -1.360 1.00 98.75 88 GLU A CA 1
ATOM 702 C C . GLU A 1 88 ? -0.991 -10.789 -0.387 1.00 98.75 88 GLU A C 1
ATOM 704 O O . GLU A 1 88 ? -1.856 -11.236 0.363 1.00 98.75 88 GLU A O 1
ATOM 709 N N . SER A 1 89 ? 0.272 -11.230 -0.349 1.00 98.75 89 SER A N 1
ATOM 710 C CA . SER A 1 89 ? 0.725 -12.200 0.654 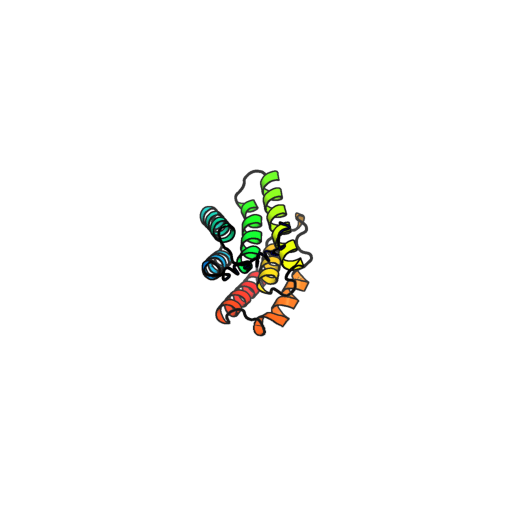1.00 98.75 89 SER A CA 1
ATOM 711 C C . SER A 1 89 ? 0.587 -11.647 2.073 1.00 98.75 89 SER A C 1
ATOM 713 O O . SER A 1 89 ? 0.008 -12.319 2.922 1.00 98.75 89 SER A O 1
ATOM 715 N N . PHE A 1 90 ? 1.034 -10.409 2.312 1.00 98.75 90 PHE A N 1
ATOM 716 C CA . PHE A 1 90 ? 0.913 -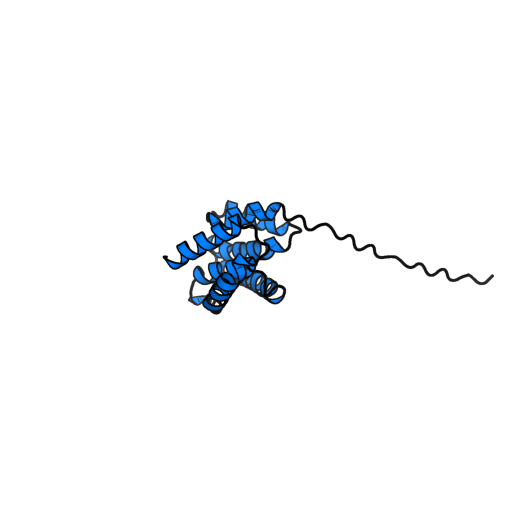9.776 3.627 1.00 98.75 90 PHE A CA 1
ATOM 717 C C . PHE A 1 90 ? -0.553 -9.640 4.059 1.00 98.75 90 PHE A C 1
ATOM 719 O O . PHE A 1 90 ? -0.901 -9.971 5.185 1.00 98.75 90 PHE A O 1
ATOM 726 N N . ILE A 1 91 ? -1.445 -9.202 3.164 1.00 98.69 91 ILE A N 1
ATOM 727 C CA . ILE A 1 91 ? -2.880 -9.072 3.469 1.00 98.69 91 ILE A CA 1
ATOM 728 C C . ILE A 1 91 ? -3.525 -10.438 3.707 1.00 98.69 91 ILE A C 1
ATOM 730 O O . ILE A 1 91 ? -4.417 -10.552 4.540 1.00 98.69 91 ILE A O 1
ATOM 734 N N . LYS A 1 92 ? -3.086 -11.489 3.012 1.00 98.56 92 LYS A N 1
ATOM 735 C CA . LYS A 1 92 ? -3.578 -12.846 3.261 1.00 98.56 92 LYS A CA 1
ATOM 736 C C . LYS A 1 92 ? -3.234 -13.329 4.676 1.00 98.56 92 LYS A C 1
ATOM 738 O O . LYS A 1 92 ? -4.046 -14.019 5.285 1.00 98.56 92 LYS A O 1
ATOM 743 N N . GLU A 1 93 ? -2.052 -12.984 5.178 1.00 98.44 93 GLU A N 1
ATOM 744 C CA . GLU A 1 93 ? -1.585 -13.346 6.525 1.00 98.44 93 GLU A CA 1
ATOM 745 C C . GLU A 1 93 ? -2.152 -12.417 7.610 1.00 98.44 93 GLU A C 1
ATOM 747 O O . GLU A 1 93 ? -2.436 -12.855 8.724 1.00 98.44 93 GLU A O 1
ATOM 752 N N . HIS A 1 94 ? -2.395 -11.152 7.263 1.00 97.88 94 HIS A N 1
ATOM 753 C CA . HIS A 1 94 ? -2.901 -10.110 8.153 1.00 97.88 94 HIS A CA 1
ATOM 754 C C . HIS A 1 94 ? -4.165 -9.442 7.576 1.00 97.88 94 HIS A C 1
ATOM 756 O O . HIS A 1 94 ? -4.151 -8.241 7.278 1.00 97.88 94 HIS A O 1
ATOM 762 N N . PRO A 1 95 ? -5.281 -10.182 7.421 1.00 97.56 95 PRO A N 1
ATOM 763 C CA . PRO A 1 95 ? -6.470 -9.705 6.704 1.00 97.56 95 PRO A CA 1
ATOM 764 C C . PRO A 1 95 ? -7.113 -8.461 7.324 1.00 97.56 95 PRO A C 1
ATOM 766 O O . PRO A 1 95 ? -7.715 -7.662 6.598 1.00 97.56 95 PRO A O 1
ATOM 769 N N . ASP A 1 96 ? -6.932 -8.282 8.636 1.00 96.69 96 ASP A N 1
ATOM 770 C CA . ASP A 1 96 ? -7.474 -7.169 9.414 1.00 96.69 96 ASP A CA 1
ATOM 771 C C . ASP A 1 96 ? -6.512 -5.967 9.542 1.00 96.69 96 ASP A C 1
ATOM 773 O O . ASP A 1 96 ? -6.843 -4.973 10.194 1.00 96.69 96 ASP A O 1
ATOM 777 N N . ASN A 1 97 ? -5.322 -6.011 8.924 1.00 97.75 97 ASN A N 1
ATOM 778 C CA . ASN A 1 97 ? -4.366 -4.903 8.990 1.00 97.75 97 ASN A CA 1
ATOM 779 C C . ASN A 1 97 ? -4.848 -3.706 8.153 1.00 97.75 97 ASN A C 1
ATOM 781 O O . ASN A 1 97 ? -4.745 -3.684 6.927 1.00 97.75 97 ASN A O 1
ATOM 785 N N . ILE A 1 98 ? -5.355 -2.673 8.827 1.00 98.00 98 ILE A N 1
ATOM 786 C CA . ILE A 1 98 ? -5.974 -1.508 8.179 1.00 98.00 98 ILE A CA 1
ATOM 787 C C . ILE A 1 98 ? -4.996 -0.725 7.302 1.00 98.00 98 ILE A C 1
ATOM 789 O O . ILE A 1 98 ? -5.403 -0.251 6.240 1.00 98.00 98 ILE A O 1
ATOM 793 N N . GLU A 1 99 ? -3.727 -0.591 7.694 1.00 96.94 99 GLU A N 1
ATOM 794 C CA . GLU A 1 99 ? -2.739 0.128 6.877 1.00 96.94 99 GLU A CA 1
ATOM 795 C C . GLU A 1 99 ? -2.435 -0.624 5.584 1.00 96.94 99 GLU A C 1
ATOM 797 O O . GLU A 1 99 ? -2.407 -0.006 4.521 1.00 96.94 99 GLU A O 1
ATOM 802 N N . ALA A 1 100 ? -2.323 -1.953 5.632 1.00 98.38 100 ALA A N 1
ATOM 803 C CA . ALA A 1 100 ? -2.145 -2.767 4.436 1.00 98.38 100 ALA A CA 1
ATOM 804 C C . ALA A 1 100 ? -3.337 -2.644 3.473 1.00 98.38 100 ALA A C 1
ATOM 806 O O . ALA A 1 100 ? -3.147 -2.435 2.273 1.00 98.38 100 ALA A O 1
ATOM 807 N N . ARG A 1 101 ? -4.570 -2.686 3.997 1.00 98.56 101 ARG A N 1
ATOM 808 C CA . ARG A 1 101 ? -5.797 -2.495 3.200 1.00 98.56 101 ARG A CA 1
ATOM 809 C C . ARG A 1 101 ? -5.877 -1.083 2.613 1.00 98.56 101 ARG A C 1
ATOM 811 O O . ARG A 1 101 ? -6.231 -0.924 1.449 1.00 98.56 101 ARG A O 1
ATOM 818 N N . TYR A 1 102 ? -5.482 -0.063 3.373 1.00 98.12 102 TYR A N 1
ATOM 819 C CA . TYR A 1 102 ? -5.367 1.318 2.894 1.00 98.12 102 TYR A CA 1
ATOM 820 C C . TYR A 1 102 ? -4.339 1.475 1.771 1.00 98.12 102 TYR A C 1
ATOM 822 O O . TYR A 1 102 ? -4.616 2.122 0.759 1.00 98.12 102 TYR A O 1
ATOM 830 N N . ILE A 1 103 ? -3.176 0.844 1.905 1.00 98.00 103 ILE A N 1
ATOM 831 C CA . ILE A 1 103 ? -2.129 0.877 0.885 1.00 98.00 103 ILE A CA 1
ATOM 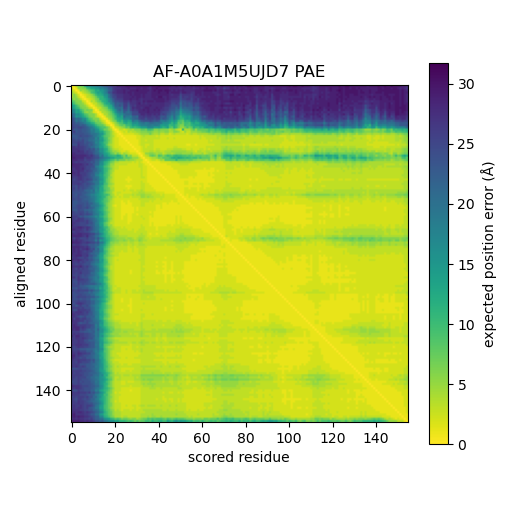832 C C . ILE A 1 103 ? -2.579 0.146 -0.382 1.00 98.00 103 ILE A C 1
ATOM 834 O O . ILE A 1 103 ? -2.372 0.661 -1.486 1.00 98.00 103 ILE A O 1
ATOM 838 N N . ARG A 1 104 ? -3.248 -1.009 -0.251 1.00 98.56 104 ARG A N 1
ATOM 839 C CA . ARG A 1 104 ? -3.835 -1.722 -1.393 1.00 98.56 104 ARG A CA 1
ATOM 840 C C . ARG A 1 104 ? -4.912 -0.890 -2.075 1.00 98.56 104 ARG A C 1
ATOM 842 O O . ARG A 1 104 ? -4.873 -0.752 -3.296 1.00 98.56 104 ARG A O 1
ATOM 849 N N . TRP A 1 105 ? -5.813 -0.272 -1.315 1.00 98.31 105 TRP A N 1
ATOM 850 C CA . TRP A 1 105 ? -6.817 0.647 -1.848 1.00 98.31 105 TRP A CA 1
ATOM 851 C C . TRP A 1 105 ? -6.183 1.763 -2.685 1.00 98.31 105 TRP A C 1
ATOM 853 O O . TRP A 1 105 ? -6.551 1.954 -3.846 1.00 98.31 105 TRP A O 1
ATOM 863 N N . LEU A 1 106 ? -5.188 2.465 -2.128 1.00 95.81 106 LEU A N 1
ATOM 864 C CA . LEU A 1 106 ? -4.536 3.582 -2.809 1.00 95.81 106 LEU A CA 1
ATOM 865 C C . LEU A 1 106 ? -3.786 3.126 -4.064 1.00 95.81 106 LEU A C 1
ATOM 867 O O . LEU A 1 106 ? -3.862 3.779 -5.105 1.00 95.81 106 LEU A O 1
ATOM 871 N N . THR A 1 107 ? -3.075 2.002 -3.970 1.00 96.44 107 THR A N 1
ATOM 872 C CA . THR A 1 107 ? -2.300 1.459 -5.089 1.00 96.44 107 THR A CA 1
ATOM 873 C C . THR A 1 107 ? -3.216 1.036 -6.232 1.00 96.44 107 THR A C 1
ATOM 875 O O . THR A 1 107 ? -2.964 1.408 -7.374 1.00 96.44 107 THR A O 1
ATOM 878 N N . GLN A 1 108 ? -4.313 0.332 -5.939 1.00 97.75 108 GLN A N 1
ATOM 879 C CA . GLN A 1 108 ? -5.303 -0.055 -6.946 1.00 97.75 108 GLN A CA 1
ATOM 880 C C . GLN A 1 108 ? -5.961 1.164 -7.606 1.00 97.75 108 GLN A C 1
ATOM 882 O O . GLN A 1 108 ? -6.153 1.187 -8.817 1.00 97.75 108 GLN A O 1
ATOM 887 N N . LYS A 1 109 ? -6.264 2.213 -6.829 1.00 95.56 109 LYS A N 1
ATOM 888 C CA . LYS A 1 109 ? -6.843 3.462 -7.348 1.00 95.56 109 LYS A CA 1
ATOM 889 C C . LYS A 1 109 ? -5.922 4.217 -8.307 1.00 95.56 109 LYS A C 1
ATOM 891 O O . LYS A 1 109 ? -6.434 4.937 -9.159 1.00 95.56 109 LYS A O 1
ATOM 896 N N . LYS A 1 110 ? -4.602 4.079 -8.155 1.00 92.69 110 LYS A N 1
ATOM 897 C CA . LYS A 1 110 ? -3.591 4.750 -8.990 1.00 92.69 110 LYS A CA 1
ATOM 898 C C . LYS A 1 110 ? -3.034 3.862 -10.108 1.00 92.69 110 LYS A C 1
ATOM 900 O O . LYS A 1 110 ? -2.410 4.376 -11.032 1.00 92.69 110 LYS A O 1
ATOM 905 N N . ALA A 1 111 ? -3.228 2.546 -10.034 1.00 94.75 111 ALA A N 1
ATOM 906 C CA . ALA A 1 111 ? -2.721 1.614 -11.031 1.00 94.75 111 ALA A CA 1
ATOM 907 C C . ALA A 1 111 ? -3.474 1.754 -12.373 1.00 94.75 111 ALA A C 1
ATOM 909 O O . ALA A 1 111 ? -4.701 1.875 -12.380 1.00 94.75 111 ALA A O 1
ATOM 910 N N . PRO A 1 112 ? -2.777 1.674 -13.524 1.00 93.56 112 PRO A N 1
ATOM 911 C CA . PRO A 1 112 ? -3.431 1.594 -14.826 1.00 93.56 112 PRO A CA 1
ATOM 912 C C . PRO A 1 112 ? -4.401 0.409 -14.921 1.00 93.56 112 PRO A C 1
ATOM 914 O O . PRO A 1 112 ? -4.050 -0.718 -14.564 1.00 93.56 112 PRO A O 1
ATOM 917 N N . SER A 1 113 ? -5.600 0.640 -15.463 1.00 94.19 113 SER A N 1
ATOM 918 C CA . SER A 1 113 ? -6.678 -0.361 -15.509 1.00 94.19 113 SER A CA 1
ATOM 919 C C . SER A 1 113 ? -6.289 -1.652 -16.236 1.00 94.19 113 SER A C 1
ATOM 921 O O . SER A 1 113 ? -6.662 -2.736 -15.797 1.00 94.19 113 SER A O 1
ATOM 923 N N . PHE A 1 114 ? -5.471 -1.567 -17.291 1.00 94.31 114 PHE A N 1
ATOM 924 C CA . PHE A 1 114 ? -5.010 -2.736 -18.052 1.00 94.31 114 PHE A CA 1
ATOM 925 C C . PHE A 1 114 ? -4.140 -3.710 -17.235 1.00 94.31 114 PHE A C 1
AT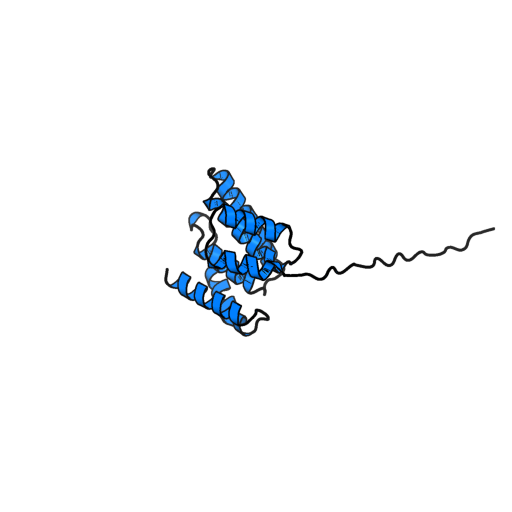OM 927 O O . PHE A 1 114 ? -3.904 -4.832 -17.680 1.00 94.31 114 PHE A O 1
ATOM 934 N N . LEU A 1 115 ? -3.655 -3.313 -16.051 1.00 95.31 115 LEU A N 1
ATOM 935 C CA . LEU A 1 115 ? -2.941 -4.208 -15.134 1.00 95.31 115 LEU A CA 1
ATOM 936 C C . LEU A 1 115 ? -3.880 -5.105 -14.312 1.00 95.31 115 LEU A C 1
ATOM 938 O O . LEU A 1 115 ? -3.387 -5.990 -13.608 1.00 95.31 115 LEU A O 1
ATOM 942 N N . GLY A 1 116 ? -5.200 -4.881 -14.365 1.00 96.69 116 GLY A N 1
ATOM 943 C CA . GLY A 1 116 ? -6.189 -5.698 -13.656 1.00 96.69 116 GLY A CA 1
ATOM 944 C C . GLY A 1 116 ? -5.957 -5.720 -12.144 1.00 96.69 116 GLY A C 1
ATOM 945 O O . GLY A 1 116 ? -5.984 -6.777 -11.514 1.00 96.69 116 GLY A O 1
ATOM 946 N N . TYR A 1 117 ? -5.603 -4.574 -11.558 1.00 97.81 117 TYR A N 1
ATOM 947 C CA . TYR A 1 117 ? -5.410 -4.439 -10.114 1.00 97.81 117 TYR A CA 1
ATOM 948 C C . TYR A 1 117 ? -6.386 -3.418 -9.542 1.00 97.81 117 TYR A C 1
ATOM 950 O O . TYR A 1 117 ? -6.005 -2.311 -9.179 1.00 97.81 117 TYR A O 1
ATOM 958 N N . HIS A 1 118 ? -7.664 -3.789 -9.539 1.00 97.88 118 HIS A N 1
ATOM 959 C CA . HIS A 1 118 ? -8.763 -2.916 -9.121 1.00 97.88 118 HIS A CA 1
ATOM 960 C C . HIS A 1 118 ? -9.907 -3.652 -8.406 1.00 97.88 118 HIS A C 1
ATOM 962 O O . HIS A 1 118 ? -10.910 -3.033 -8.050 1.00 97.88 118 HIS A O 1
ATOM 968 N N . ASP A 1 119 ? -9.782 -4.961 -8.193 1.00 97.94 119 ASP A N 1
ATOM 969 C CA . ASP A 1 119 ? -10.900 -5.815 -7.778 1.00 97.94 119 ASP A CA 1
ATOM 970 C C . ASP A 1 119 ? -11.315 -5.591 -6.318 1.00 97.94 119 ASP A C 1
ATOM 972 O O . ASP A 1 119 ? -12.483 -5.755 -5.973 1.00 97.94 119 ASP A O 1
ATOM 976 N N . ASN A 1 120 ? -10.393 -5.137 -5.463 1.00 98.56 120 ASN A N 1
ATOM 977 C CA . ASN A 1 120 ? -10.645 -4.950 -4.033 1.00 98.56 120 ASN A CA 1
ATOM 978 C C . ASN A 1 120 ? -10.890 -3.485 -3.644 1.00 98.56 120 ASN A C 1
ATOM 980 O O . ASN A 1 120 ? -10.998 -3.185 -2.458 1.00 98.56 120 ASN A O 1
ATOM 984 N N . ILE A 1 121 ? -10.997 -2.551 -4.601 1.00 98.19 121 ILE A N 1
ATOM 985 C CA . ILE A 1 121 ? -11.145 -1.113 -4.297 1.00 98.19 121 ILE A CA 1
ATOM 986 C C . ILE A 1 121 ? -12.360 -0.851 -3.397 1.00 98.19 121 ILE A C 1
ATOM 988 O O . ILE A 1 121 ? -12.264 -0.104 -2.424 1.00 98.19 121 ILE A O 1
ATOM 992 N N . LYS A 1 122 ? -13.514 -1.450 -3.712 1.00 98.12 122 LYS A N 1
ATOM 993 C CA . LYS A 1 122 ? -14.737 -1.257 -2.918 1.00 98.12 122 LYS A CA 1
ATOM 994 C C . LYS A 1 122 ? -14.620 -1.910 -1.539 1.00 98.12 122 LYS A C 1
ATOM 996 O O . LYS A 1 122 ? -14.933 -1.276 -0.536 1.00 98.12 122 LYS A O 1
ATOM 1001 N N . GLU A 1 123 ? -14.140 -3.149 -1.509 1.00 98.31 123 GLU A N 1
ATOM 1002 C CA . GLU A 1 123 ? -13.969 -3.936 -0.286 1.00 98.31 123 GLU A CA 1
ATOM 1003 C C . GLU A 1 123 ? -13.034 -3.234 0.710 1.00 98.31 123 GLU A C 1
ATOM 1005 O O . GLU A 1 123 ? -13.373 -3.080 1.883 1.00 98.31 123 GLU A O 1
ATOM 1010 N N . ASP A 1 124 ? -11.881 -2.755 0.238 1.00 98.69 124 ASP A N 1
ATOM 1011 C CA . ASP A 1 124 ? -10.906 -2.071 1.082 1.00 98.69 124 ASP A CA 1
ATOM 1012 C C . ASP A 1 124 ? -11.456 -0.737 1.602 1.00 98.69 124 ASP A C 1
ATOM 1014 O O . ASP A 1 124 ? -11.287 -0.428 2.780 1.00 98.69 124 ASP A O 1
ATOM 1018 N N . ASP A 1 125 ? -12.173 0.032 0.772 1.00 98.19 125 ASP A N 1
ATOM 1019 C CA . ASP A 1 125 ? -12.784 1.294 1.207 1.00 98.19 125 ASP A CA 1
ATOM 1020 C C . ASP A 1 125 ? -13.789 1.090 2.351 1.00 98.19 125 ASP A C 1
ATOM 1022 O O . ASP A 1 125 ? -13.780 1.818 3.348 1.00 98.19 125 ASP A O 1
ATOM 1026 N N . GLU A 1 126 ? -14.664 0.093 2.215 1.00 98.38 126 GLU A N 1
ATOM 1027 C CA . GLU A 1 126 ? -15.663 -0.249 3.229 1.00 98.38 126 GLU A CA 1
ATOM 1028 C C . GLU A 1 126 ? -15.001 -0.763 4.512 1.00 98.38 126 GLU A C 1
ATOM 1030 O O . GLU A 1 126 ? -15.363 -0.329 5.613 1.00 98.38 126 GLU A O 1
ATOM 1035 N N . PHE A 1 127 ? -13.988 -1.624 4.379 1.00 98.62 127 PHE A N 1
ATOM 1036 C CA . PHE A 1 127 ? -13.223 -2.147 5.506 1.00 98.62 127 PHE A CA 1
ATOM 1037 C C . PHE A 1 127 ? -12.529 -1.029 6.298 1.00 98.62 127 PHE A C 1
ATOM 1039 O O . PHE A 1 127 ? -12.659 -0.970 7.524 1.00 98.62 127 PHE A O 1
ATOM 1046 N N . ILE A 1 128 ? -11.838 -0.109 5.618 1.00 98.44 128 ILE A N 1
ATOM 1047 C CA . ILE A 1 128 ? -11.127 1.002 6.264 1.00 98.44 128 ILE A CA 1
ATOM 1048 C C . ILE A 1 128 ? -12.121 1.895 7.008 1.00 98.44 128 ILE A C 1
ATOM 1050 O O . ILE A 1 128 ? -11.942 2.152 8.198 1.00 98.44 128 ILE A O 1
ATOM 1054 N N . LYS A 1 129 ? -13.207 2.325 6.348 1.00 97.25 129 LYS A N 1
ATOM 1055 C CA . LYS A 1 129 ? -14.233 3.187 6.963 1.00 97.25 129 LYS A CA 1
ATOM 1056 C C . LYS A 1 129 ? -14.832 2.577 8.226 1.00 97.25 129 LYS A C 1
ATOM 1058 O O . LYS A 1 129 ? -15.054 3.288 9.202 1.00 97.25 129 LYS A O 1
ATOM 1063 N N . LYS A 1 130 ? -15.105 1.271 8.203 1.00 98.00 130 LYS A N 1
ATOM 1064 C CA . LYS A 1 130 ? -15.734 0.559 9.320 1.00 98.00 130 LYS A CA 1
ATOM 1065 C C . LYS A 1 130 ? -14.805 0.419 10.528 1.00 98.00 130 LYS A C 1
ATOM 1067 O O . LYS A 1 130 ? -15.287 0.443 11.663 1.00 98.00 130 LYS A O 1
ATOM 1072 N N . ASN A 1 131 ? -13.504 0.247 10.294 1.00 98.19 131 ASN A N 1
ATOM 1073 C CA . ASN A 1 131 ? -12.579 -0.229 11.323 1.00 98.19 131 ASN A CA 1
ATOM 1074 C C . ASN A 1 131 ? -11.544 0.806 11.785 1.00 98.19 131 ASN A C 1
ATOM 1076 O O . ASN A 1 131 ? -11.053 0.683 12.904 1.00 98.19 131 ASN A O 1
ATOM 1080 N N . ILE A 1 132 ? -11.232 1.841 10.994 1.00 97.56 132 ILE A N 1
ATOM 1081 C CA . ILE A 1 132 ? -10.114 2.759 11.284 1.00 97.56 132 ILE A CA 1
ATOM 1082 C C . ILE A 1 132 ? -10.212 3.418 12.666 1.00 97.56 132 ILE A C 1
ATOM 1084 O O . ILE A 1 132 ? -9.229 3.429 13.401 1.00 97.56 132 ILE A O 1
ATOM 1088 N N . ALA A 1 133 ? -11.406 3.858 13.073 1.00 96.31 133 ALA A N 1
ATOM 1089 C CA . ALA A 1 133 ? -11.629 4.501 14.371 1.00 96.31 133 ALA A CA 1
ATOM 1090 C C . ALA A 1 133 ? -11.451 3.556 15.576 1.00 96.31 133 ALA A C 1
ATOM 1092 O O . ALA A 1 133 ? -11.270 4.021 16.697 1.00 96.31 133 ALA A O 1
ATOM 1093 N N . LYS A 1 134 ? -11.522 2.236 15.357 1.00 95.56 134 LYS A N 1
ATOM 1094 C CA . LYS A 1 134 ? -11.367 1.196 16.391 1.00 95.56 134 LYS A CA 1
ATOM 1095 C C . LYS A 1 134 ? -9.961 0.595 16.417 1.00 95.56 134 LYS A C 1
ATOM 1097 O O . LYS A 1 134 ? -9.694 -0.301 17.210 1.00 95.56 134 LYS A O 1
ATOM 1102 N N . SER A 1 135 ? -9.093 1.037 15.516 1.00 94.56 135 SER A N 1
ATOM 1103 C CA . SER A 1 135 ? -7.754 0.489 15.353 1.00 94.56 135 SER A CA 1
ATOM 1104 C C . SER A 1 135 ? -6.778 1.013 16.400 1.00 94.56 135 SER A C 1
ATOM 1106 O O . SER A 1 135 ? -6.998 2.055 17.016 1.00 94.56 135 SER A O 1
ATOM 1108 N N . ASN A 1 136 ? -5.662 0.306 16.555 1.00 92.12 136 ASN A N 1
ATOM 1109 C CA . ASN A 1 136 ? -4.526 0.721 17.380 1.00 92.12 136 ASN A CA 1
ATOM 1110 C C . ASN A 1 136 ? -3.629 1.772 16.693 1.00 92.12 136 ASN A C 1
ATOM 1112 O O . ASN A 1 136 ? -2.629 2.198 17.271 1.00 92.12 136 ASN A O 1
ATOM 1116 N N . ILE A 1 137 ? -3.970 2.203 15.474 1.00 93.81 137 ILE A N 1
ATOM 1117 C CA . ILE A 1 137 ? -3.239 3.240 14.748 1.00 93.81 137 ILE A CA 1
ATOM 1118 C C . ILE A 1 137 ? -3.369 4.557 15.511 1.00 93.81 137 ILE A C 1
ATOM 1120 O O . ILE A 1 137 ? -4.460 4.929 15.942 1.00 93.81 137 ILE A O 1
ATOM 1124 N N . ASN A 1 138 ? -2.271 5.302 15.635 1.00 93.94 138 ASN A N 1
ATOM 1125 C CA . ASN A 1 138 ? -2.285 6.626 16.249 1.00 93.94 138 ASN A CA 1
ATOM 1126 C C . ASN A 1 138 ? -3.352 7.536 15.602 1.00 93.94 138 ASN A C 1
ATOM 1128 O O . ASN A 1 138 ? -3.431 7.639 14.376 1.00 93.94 138 ASN A O 1
ATOM 1132 N N . GLN A 1 139 ? -4.147 8.226 16.426 1.00 95.69 139 GLN A N 1
ATOM 1133 C CA . GLN A 1 139 ? -5.279 9.038 15.965 1.00 95.69 139 GLN A CA 1
ATOM 1134 C C . GLN A 1 139 ? -4.893 10.130 14.959 1.00 95.69 139 GLN A C 1
ATOM 1136 O O . GLN A 1 139 ? -5.668 10.421 14.048 1.00 95.69 139 GLN A O 1
ATOM 1141 N N . ASP A 1 140 ? -3.709 10.730 15.078 1.00 94.38 140 ASP A N 1
ATOM 1142 C CA . ASP A 1 140 ? -3.266 11.740 14.119 1.00 94.38 140 ASP A CA 1
ATOM 1143 C C . ASP A 1 140 ? -2.927 11.112 12.771 1.00 94.38 140 ASP A C 1
ATOM 1145 O O . ASP A 1 140 ? -3.279 11.667 11.728 1.00 94.38 140 ASP A O 1
ATOM 1149 N N . TYR A 1 141 ? -2.360 9.903 12.767 1.00 94.50 141 TYR A N 1
ATOM 1150 C CA . TYR A 1 141 ? -2.150 9.175 11.521 1.00 94.50 141 TYR A CA 1
ATOM 1151 C C . TYR A 1 141 ? -3.469 8.710 10.887 1.00 94.50 141 TYR A C 1
ATOM 1153 O O . TYR A 1 141 ? -3.635 8.831 9.673 1.00 94.50 141 TYR A O 1
ATOM 1161 N N . GLN A 1 142 ? -4.462 8.306 11.688 1.00 96.56 142 GLN A N 1
ATOM 1162 C CA . GLN A 1 142 ? -5.810 8.026 11.174 1.00 96.56 142 GLN A CA 1
ATOM 1163 C C . GLN A 1 142 ? -6.396 9.247 10.440 1.00 96.56 142 GLN A C 1
ATOM 1165 O O . GLN A 1 142 ? -6.937 9.111 9.340 1.00 96.56 142 GLN A O 1
ATOM 1170 N N . LYS A 1 143 ? -6.248 10.461 10.997 1.00 96.12 143 LYS A N 1
ATOM 1171 C CA . LYS A 1 143 ? -6.692 11.707 10.340 1.00 96.12 143 LYS A CA 1
ATOM 1172 C C . LYS A 1 143 ? -5.955 11.950 9.021 1.00 96.12 143 LYS A C 1
ATOM 1174 O O . LYS A 1 143 ? -6.590 12.353 8.046 1.00 96.12 143 LYS A O 1
ATOM 1179 N N . VAL A 1 144 ? -4.645 11.694 8.971 1.00 94.75 144 VAL A N 1
ATOM 1180 C CA . VAL A 1 144 ? -3.842 11.799 7.739 1.00 94.75 144 VAL A CA 1
ATOM 1181 C C . VAL A 1 144 ? -4.369 10.842 6.667 1.00 94.75 144 VAL A C 1
ATOM 1183 O O . VAL A 1 144 ? -4.662 11.286 5.555 1.00 94.75 144 VAL A O 1
ATOM 1186 N N . MET A 1 145 ? -4.579 9.565 7.006 1.00 95.50 145 MET A N 1
ATOM 1187 C CA . MET A 1 145 ? -5.139 8.567 6.086 1.00 95.50 145 MET A CA 1
ATOM 1188 C C . MET A 1 145 ? -6.512 8.996 5.558 1.00 95.50 145 MET A C 1
ATOM 1190 O O . MET A 1 145 ? -6.730 9.024 4.349 1.00 95.50 145 MET A O 1
ATOM 1194 N N . LEU A 1 146 ? -7.432 9.399 6.441 1.00 95.44 146 LEU A N 1
ATOM 1195 C CA . LEU A 1 146 ? -8.780 9.830 6.052 1.00 95.44 146 LEU A CA 1
ATOM 1196 C C . LEU A 1 146 ? -8.763 11.072 5.154 1.00 95.44 146 LEU A C 1
ATOM 1198 O O . LEU A 1 146 ? -9.527 11.149 4.188 1.00 95.44 146 LEU A O 1
ATOM 1202 N N . LYS A 1 147 ? -7.875 12.031 5.436 1.00 94.75 147 LYS A N 1
ATOM 1203 C CA . LYS A 1 147 ? -7.680 13.215 4.593 1.00 94.75 147 LYS A CA 1
ATOM 1204 C C . LYS A 1 147 ? -7.185 12.823 3.199 1.00 94.75 147 LYS A C 1
ATOM 1206 O O . LYS A 1 147 ? -7.720 13.330 2.213 1.00 94.75 147 LYS A O 1
ATOM 1211 N N . HIS A 1 148 ? -6.216 11.913 3.104 1.00 92.50 148 HIS A N 1
ATOM 1212 C CA . HIS A 1 148 ? -5.695 11.441 1.820 1.00 92.50 148 HIS A CA 1
ATOM 1213 C C . HIS A 1 148 ? -6.746 10.645 1.033 1.00 92.50 148 HIS A C 1
ATOM 1215 O O . HIS A 1 148 ? -6.949 10.919 -0.148 1.00 92.50 148 HIS A O 1
ATOM 1221 N N . ILE A 1 149 ? -7.499 9.753 1.687 1.00 93.88 149 ILE A N 1
ATOM 1222 C CA . ILE A 1 149 ? -8.623 9.030 1.064 1.00 93.88 149 ILE A CA 1
ATOM 1223 C C . ILE A 1 149 ? -9.633 10.017 0.474 1.00 93.88 149 ILE A C 1
ATOM 1225 O O . ILE A 1 149 ? -10.064 9.851 -0.666 1.00 93.88 149 ILE A O 1
ATOM 1229 N N . LYS A 1 150 ? -10.006 11.062 1.226 1.00 94.62 150 LYS A N 1
ATOM 1230 C CA . LYS A 1 150 ? -10.935 12.091 0.739 1.00 94.62 150 LYS A CA 1
ATOM 1231 C C . LYS A 1 150 ? -10.378 12.825 -0.483 1.00 94.62 150 LYS A C 1
ATOM 1233 O O . LYS A 1 150 ? -11.129 13.051 -1.422 1.00 94.62 150 LYS A O 1
ATOM 1238 N N . LYS A 1 151 ? -9.085 13.171 -0.481 1.00 92.00 151 LYS A N 1
ATOM 1239 C CA . LYS A 1 151 ? -8.420 13.823 -1.619 1.00 92.00 151 LYS A CA 1
ATOM 1240 C C . LYS A 1 151 ? -8.487 12.949 -2.878 1.00 92.00 151 LYS A C 1
ATOM 1242 O O . LYS A 1 151 ? -9.012 13.401 -3.882 1.00 92.00 151 LYS A O 1
ATOM 1247 N N . VAL A 1 152 ? -8.060 11.689 -2.787 1.00 91.31 152 VAL A N 1
ATOM 1248 C CA . VAL A 1 152 ? -7.993 10.745 -3.924 1.00 91.31 152 VAL A CA 1
ATOM 1249 C C . VAL A 1 152 ? -9.371 10.375 -4.480 1.00 91.31 152 VAL A C 1
ATOM 1251 O O . VAL A 1 152 ? -9.488 9.982 -5.632 1.00 91.31 152 VAL A O 1
ATOM 1254 N N . LYS A 1 153 ? -10.441 10.470 -3.683 1.00 91.44 153 LYS A N 1
ATOM 1255 C CA . LYS A 1 153 ? -11.815 10.261 -4.179 1.00 91.44 153 LYS A CA 1
ATOM 1256 C C . LYS A 1 153 ? -12.368 11.430 -4.987 1.00 91.44 153 LYS A C 1
ATOM 1258 O O . LYS A 1 153 ? -13.362 11.239 -5.680 1.00 91.44 153 LYS A O 1
ATOM 1263 N N . ASN A 1 154 ? -11.773 12.608 -4.838 1.00 89.31 154 ASN A N 1
ATOM 1264 C CA . ASN A 1 154 ? -12.182 13.820 -5.537 1.00 89.31 154 ASN A CA 1
ATOM 1265 C C . ASN A 1 154 ? -11.329 14.086 -6.791 1.00 89.31 154 ASN A C 1
ATOM 1267 O O . ASN A 1 154 ? -11.617 15.044 -7.503 1.00 89.31 154 ASN A O 1
ATOM 1271 N N . GLU A 1 155 ? -10.281 13.285 -7.006 1.00 82.31 155 GLU A N 1
ATOM 1272 C CA . GLU A 1 155 ? -9.468 13.217 -8.229 1.00 82.31 155 GLU A CA 1
ATOM 1273 C C . GLU A 1 155 ? -10.107 12.237 -9.226 1.00 82.31 155 GLU A C 1
ATOM 1275 O O . GLU A 1 155 ? -10.167 12.593 -10.422 1.00 82.31 155 GLU A O 1
#

pLDDT: mean 89.45, std 15.21, range [39.97, 98.81]

Radius of gyration: 20.0 Å; Cα contacts (8 Å, |Δi|>4): 138; chains: 1; bounding box: 48×62×54 Å

Foldseek 3Di:
DDDDDDPDPPPPPPPPPPQDCVCVVVLLVCVQPDDDPVSLVVLLVSLVPGPHPSSQLSNLLSQLVVLVVDDDPVSNLVSNVSSVVSLVVSCVVVVLPLVSLLSLLVSLLPDDVVNVSNPCNVVSVVSNVVPVVVDPPDPVSSVSSVVSVVVSVVD

Mean predicted aligned error: 7.14 Å

Organism: NCBI:txid1195760